Protein AF-A0A1X1EEW0-F1 (afdb_monomer_lite)

Structure (mmCIF, N/CA/C/O backbone):
data_AF-A0A1X1EEW0-F1
#
_entry.id   AF-A0A1X1EEW0-F1
#
loop_
_atom_site.group_PDB
_atom_site.id
_atom_site.type_symbol
_atom_site.label_atom_id
_atom_site.label_alt_id
_atom_site.label_comp_id
_atom_site.label_asym_id
_atom_site.label_entity_id
_atom_site.label_seq_id
_atom_site.pdbx_PDB_ins_code
_atom_site.Cartn_x
_atom_site.Cartn_y
_atom_site.Cartn_z
_atom_site.occupancy
_atom_site.B_iso_or_equiv
_atom_site.auth_seq_id
_atom_site.auth_comp_id
_atom_site.auth_asym_id
_atom_site.auth_atom_id
_atom_site.pdbx_PDB_model_num
ATOM 1 N N . MET A 1 1 ? -13.645 -18.088 -6.096 1.00 33.28 1 MET A N 1
ATOM 2 C CA . MET A 1 1 ? -12.835 -16.910 -5.722 1.00 33.28 1 MET A CA 1
ATOM 3 C C . MET A 1 1 ? -12.377 -17.102 -4.288 1.00 33.28 1 MET A C 1
ATOM 5 O O . MET A 1 1 ? -13.227 -17.157 -3.410 1.00 33.28 1 MET A O 1
ATOM 9 N N . SER A 1 2 ? -11.080 -17.311 -4.053 1.00 41.53 2 SER A N 1
ATOM 10 C CA . SER A 1 2 ? -10.529 -17.370 -2.696 1.00 41.53 2 SER A CA 1
ATOM 11 C C . SER A 1 2 ? -10.569 -15.963 -2.107 1.00 41.53 2 SER A C 1
ATOM 13 O O . SER A 1 2 ? -9.895 -15.065 -2.608 1.00 41.53 2 SER A O 1
ATOM 15 N N . GLY A 1 3 ? -11.426 -15.762 -1.108 1.00 47.09 3 GLY A N 1
ATOM 16 C CA . GLY A 1 3 ? -11.559 -14.489 -0.411 1.00 47.09 3 GLY A CA 1
ATOM 17 C C . GLY A 1 3 ? -10.236 -14.043 0.207 1.00 47.09 3 GLY A C 1
ATOM 18 O O . GLY A 1 3 ? -9.409 -14.864 0.602 1.00 47.09 3 GLY A O 1
ATOM 19 N N . PHE A 1 4 ? -10.059 -12.729 0.256 1.00 46.91 4 PHE A N 1
ATOM 20 C CA . PHE A 1 4 ? -8.953 -12.049 0.911 1.00 46.91 4 PHE A CA 1
ATOM 21 C C . PHE A 1 4 ? -8.813 -12.510 2.379 1.00 46.91 4 PHE A C 1
ATOM 23 O O . PHE A 1 4 ? -9.789 -12.466 3.123 1.00 46.91 4 PHE A O 1
ATOM 30 N N . LYS A 1 5 ? -7.619 -12.975 2.778 1.00 44.09 5 LYS A N 1
ATOM 31 C CA . LYS A 1 5 ? -7.301 -13.506 4.125 1.00 44.09 5 LYS A CA 1
ATOM 32 C C . LYS A 1 5 ? -6.293 -12.636 4.895 1.00 44.09 5 LYS A C 1
ATOM 34 O O . LYS A 1 5 ? -5.564 -13.142 5.744 1.00 44.09 5 LYS A O 1
ATOM 39 N N . GLY A 1 6 ? -6.188 -11.351 4.560 1.00 45.75 6 GLY A N 1
ATOM 40 C CA . GLY A 1 6 ? -5.309 -10.447 5.297 1.00 45.75 6 GLY A CA 1
ATOM 41 C C . GLY A 1 6 ? -5.777 -10.267 6.740 1.00 45.75 6 GLY A C 1
ATOM 42 O O . GLY A 1 6 ? -6.971 -10.323 7.028 1.00 45.75 6 GLY A O 1
ATOM 43 N N . THR A 1 7 ? -4.824 -10.053 7.644 1.00 42.72 7 THR A N 1
ATOM 44 C CA . THR A 1 7 ? -5.075 -9.618 9.022 1.00 42.72 7 THR A CA 1
ATOM 45 C C . THR A 1 7 ? -5.976 -8.383 9.018 1.00 42.72 7 THR A C 1
ATOM 47 O O . THR A 1 7 ? -5.710 -7.456 8.255 1.00 42.72 7 THR A O 1
ATOM 50 N N . GLU A 1 8 ? -7.017 -8.356 9.859 1.00 48.59 8 GLU A N 1
ATOM 51 C CA . GLU A 1 8 ? -7.816 -7.150 10.125 1.00 48.59 8 GLU A CA 1
ATOM 52 C C . GLU A 1 8 ? -6.877 -6.050 10.646 1.00 48.59 8 GLU A C 1
ATOM 54 O O . GLU A 1 8 ? -6.543 -5.977 11.828 1.00 48.59 8 GLU A O 1
ATOM 59 N N . GLY A 1 9 ? -6.327 -5.255 9.731 1.00 52.81 9 GLY A N 1
ATOM 60 C CA . GLY A 1 9 ? -5.389 -4.197 10.059 1.00 52.81 9 GLY A CA 1
ATOM 61 C C . GLY A 1 9 ? -6.091 -3.066 10.805 1.00 52.81 9 GLY A C 1
ATOM 62 O O . GLY A 1 9 ? -7.284 -2.833 10.637 1.00 52.81 9 GLY A O 1
ATOM 63 N N . ARG A 1 10 ? -5.322 -2.284 11.575 1.00 67.69 10 ARG A N 1
ATOM 64 C CA . ARG A 1 10 ? -5.762 -1.026 12.225 1.00 67.69 10 ARG A CA 1
ATOM 65 C C . ARG A 1 10 ? -6.265 0.049 11.247 1.00 67.69 10 ARG A C 1
ATOM 67 O O . ARG A 1 10 ? -6.578 1.160 11.677 1.00 67.69 10 ARG A O 1
ATOM 74 N N . TRP A 1 11 ? -6.236 -0.217 9.945 1.00 81.69 11 TRP A N 1
ATOM 75 C CA . TRP A 1 11 ? -6.501 0.765 8.911 1.00 81.69 11 TRP A CA 1
ATOM 76 C C . TRP A 1 11 ? -7.807 0.458 8.188 1.00 81.69 11 TRP A C 1
ATOM 78 O O . TRP A 1 11 ? -8.074 -0.679 7.813 1.00 81.69 11 TRP A O 1
ATOM 88 N N . ALA A 1 12 ? -8.607 1.495 7.961 1.00 83.75 12 ALA A N 1
ATOM 89 C CA . ALA A 1 12 ? -9.872 1.407 7.248 1.00 83.75 12 ALA A CA 1
ATOM 90 C C . ALA A 1 12 ? -9.750 2.020 5.850 1.00 83.75 12 ALA A C 1
ATOM 92 O O . ALA A 1 12 ? -9.022 2.993 5.645 1.00 83.75 12 ALA A O 1
ATOM 93 N N . VAL A 1 13 ? -10.497 1.474 4.891 1.00 86.19 13 VAL A N 1
ATOM 94 C CA . VAL A 1 13 ? -10.638 2.061 3.554 1.00 86.19 13 VAL A CA 1
ATOM 95 C C . VAL A 1 13 ? -11.863 2.968 3.540 1.00 86.19 13 VAL A C 1
ATOM 97 O O . VAL A 1 13 ? -12.957 2.543 3.900 1.00 86.19 13 VAL A O 1
ATOM 100 N N . VAL A 1 14 ? -11.688 4.210 3.099 1.00 88.12 14 VAL A N 1
ATOM 101 C CA . VAL A 1 14 ? -12.762 5.201 2.956 1.00 88.12 14 VAL A CA 1
ATOM 102 C C . VAL A 1 14 ? -12.731 5.840 1.573 1.00 88.12 14 VAL A C 1
ATOM 104 O O . VAL A 1 14 ? -11.727 5.775 0.857 1.00 88.12 14 VAL A O 1
ATOM 107 N N . ASP A 1 15 ? -13.838 6.464 1.186 1.00 87.94 15 ASP A N 1
ATOM 108 C CA . ASP A 1 15 ? -13.874 7.294 -0.014 1.00 87.94 15 ASP A CA 1
ATOM 109 C C . ASP A 1 15 ? -13.024 8.552 0.176 1.00 87.94 15 ASP A C 1
ATOM 111 O O . ASP A 1 15 ? -13.100 9.225 1.206 1.00 87.94 15 ASP A O 1
ATOM 115 N N . GLY A 1 16 ? -12.182 8.847 -0.817 1.00 79.25 16 GLY A N 1
ATOM 116 C CA . GLY A 1 16 ? -11.428 10.093 -0.864 1.00 79.25 16 GLY A CA 1
ATOM 117 C C . GLY A 1 16 ? -12.282 11.259 -1.364 1.00 79.25 16 GLY A C 1
ATOM 118 O O . GLY A 1 16 ? -13.346 11.075 -1.945 1.00 79.25 16 GLY A O 1
ATOM 119 N N . LEU A 1 17 ? -11.780 12.482 -1.172 1.00 72.69 17 LEU A N 1
ATOM 120 C CA . LEU A 1 17 ? -12.432 13.707 -1.662 1.00 72.69 17 LEU A CA 1
ATOM 121 C C . LEU A 1 17 ? -12.495 13.792 -3.201 1.00 72.69 17 LEU A C 1
ATOM 123 O O . LEU A 1 17 ? -13.366 14.457 -3.751 1.00 72.69 17 LEU A O 1
ATOM 127 N N . SER A 1 18 ? -11.570 13.130 -3.895 1.00 69.69 18 SER A N 1
ATOM 128 C CA . SER A 1 18 ? -11.592 12.911 -5.346 1.00 69.69 18 SER A CA 1
ATOM 129 C C . SER A 1 18 ? -11.883 11.434 -5.634 1.00 69.69 18 SER A C 1
ATOM 131 O O . SER A 1 18 ? -11.921 10.641 -4.700 1.00 69.69 18 SER A O 1
ATOM 133 N N . ALA A 1 19 ? -12.078 11.042 -6.901 1.00 67.31 19 ALA A N 1
ATOM 134 C CA . ALA A 1 19 ? -12.471 9.689 -7.346 1.00 67.31 19 ALA A CA 1
ATOM 135 C C . ALA A 1 19 ? -11.488 8.527 -7.003 1.00 67.31 19 ALA A C 1
ATOM 137 O O . ALA A 1 19 ? -11.421 7.523 -7.717 1.00 67.31 19 ALA A O 1
ATOM 138 N N . GLY A 1 20 ? -10.691 8.660 -5.943 1.00 85.00 20 GLY A N 1
ATOM 139 C CA . GLY A 1 20 ? -9.827 7.660 -5.334 1.00 85.00 20 GLY A CA 1
ATOM 140 C C . GLY A 1 20 ? -10.385 7.092 -4.022 1.00 85.00 20 GLY A C 1
ATOM 141 O O . GLY A 1 20 ? -11.417 7.513 -3.504 1.00 85.00 20 GLY A O 1
ATOM 142 N N . LYS A 1 21 ? -9.663 6.115 -3.476 1.00 89.38 21 LYS A N 1
ATOM 143 C CA . LYS A 1 21 ? -9.882 5.557 -2.134 1.00 89.38 21 LYS A CA 1
ATOM 144 C C . LYS A 1 21 ? -8.751 5.995 -1.211 1.00 89.38 21 LYS A C 1
ATOM 146 O O . LYS A 1 21 ? -7.622 6.173 -1.666 1.00 89.38 21 LYS A O 1
ATOM 151 N N . GLN A 1 22 ? -9.036 6.157 0.072 1.00 88.88 22 GLN A N 1
ATOM 152 C CA . GLN A 1 22 ? -8.045 6.488 1.092 1.00 88.88 22 GLN A CA 1
ATOM 153 C C . GLN A 1 22 ? -7.958 5.369 2.122 1.00 88.88 22 GLN A C 1
ATOM 155 O O . GLN A 1 22 ? -8.965 4.764 2.478 1.00 88.88 22 GLN A O 1
ATOM 160 N N . VAL A 1 23 ? -6.747 5.115 2.602 1.00 86.75 23 VAL A N 1
ATOM 161 C CA . VAL A 1 23 ? -6.479 4.224 3.728 1.00 86.75 23 VAL A CA 1
ATOM 162 C C . VAL A 1 23 ? -6.215 5.104 4.940 1.00 86.75 23 VAL A C 1
ATOM 164 O O . VAL A 1 23 ? -5.304 5.933 4.913 1.00 86.75 23 VAL A O 1
ATOM 167 N N . ILE A 1 24 ? -7.023 4.962 5.986 1.00 86.25 24 ILE A N 1
ATOM 168 C CA . ILE A 1 24 ? -6.944 5.779 7.196 1.00 86.25 24 ILE A CA 1
ATOM 169 C C . ILE A 1 24 ? -6.583 4.933 8.410 1.00 86.25 24 ILE A C 1
ATOM 171 O O . ILE A 1 24 ? -7.099 3.838 8.591 1.00 86.25 24 ILE A O 1
ATOM 175 N N . SER A 1 25 ? -5.724 5.472 9.265 1.00 82.50 25 SER A N 1
ATOM 176 C CA . SER A 1 25 ? -5.458 4.940 10.599 1.00 82.50 25 SER A CA 1
ATOM 177 C C . SER A 1 25 ? -6.327 5.666 11.617 1.00 82.50 25 SER A C 1
ATOM 179 O O . SER A 1 25 ? -6.366 6.904 11.626 1.00 82.50 25 SER A O 1
ATOM 181 N N . GLU A 1 26 ? -6.995 4.911 12.486 1.00 68.56 26 GLU A N 1
ATOM 182 C CA . GLU A 1 26 ? -7.629 5.465 13.680 1.00 68.56 26 GLU A CA 1
ATOM 183 C C . GLU A 1 26 ? -6.587 5.534 14.801 1.00 68.56 26 GLU A C 1
ATOM 185 O O . GLU A 1 26 ? -6.240 4.528 15.418 1.00 68.56 26 GLU A O 1
ATOM 190 N N . SER A 1 27 ? -6.038 6.729 15.049 1.00 58.47 27 SER A N 1
ATOM 191 C CA . SER A 1 27 ? -5.087 6.931 16.153 1.00 58.47 27 SER A CA 1
ATOM 192 C C . SER A 1 27 ? -5.786 7.237 17.480 1.00 58.47 27 SER A C 1
ATOM 194 O O . SER A 1 27 ? -5.202 7.020 18.537 1.00 58.47 27 SER A O 1
ATOM 196 N N . ALA A 1 28 ? -7.008 7.781 17.424 1.00 55.84 28 ALA A N 1
ATOM 197 C CA . ALA A 1 28 ? -7.866 8.122 18.559 1.00 55.84 28 ALA A CA 1
ATOM 198 C C . ALA A 1 28 ? -9.319 8.342 18.077 1.00 55.84 28 ALA A C 1
ATOM 200 O O . ALA A 1 28 ? -9.526 8.612 16.887 1.00 55.84 28 ALA A O 1
ATOM 201 N N . PRO A 1 29 ? -10.333 8.304 18.966 1.00 55.75 29 PRO A N 1
ATOM 202 C CA . PRO A 1 29 ? -11.711 8.618 18.595 1.00 55.75 29 PRO A CA 1
ATOM 203 C C . PRO A 1 29 ? -11.791 9.992 17.915 1.00 55.75 29 PRO A C 1
ATOM 205 O O . PRO A 1 29 ? -11.339 10.989 18.473 1.00 55.75 29 PRO A O 1
ATOM 208 N N . LYS A 1 30 ? -12.378 10.043 16.711 1.00 63.22 30 LYS A N 1
ATOM 209 C CA . LYS A 1 30 ? -12.527 11.247 15.861 1.00 63.22 30 LYS A CA 1
ATOM 210 C C . LYS A 1 30 ? -11.240 11.798 15.222 1.00 63.22 30 LYS A C 1
ATOM 212 O O . LYS A 1 30 ? -11.327 12.786 14.498 1.00 63.22 30 LYS A O 1
ATOM 217 N N . VAL A 1 31 ? -10.080 11.159 15.401 1.00 62.41 31 VAL A N 1
ATOM 218 C CA . VAL A 1 31 ? -8.837 11.528 14.700 1.00 62.41 31 VAL A CA 1
ATOM 219 C C . VAL A 1 31 ? -8.508 10.465 13.658 1.00 62.41 31 VAL A C 1
ATOM 221 O O . VAL A 1 31 ? -8.120 9.344 13.986 1.00 62.41 31 VAL A O 1
ATOM 224 N N . ARG A 1 32 ? -8.666 10.833 12.383 1.00 72.38 32 ARG A N 1
ATOM 225 C CA . ARG A 1 32 ? -8.345 9.985 11.228 1.00 72.38 32 ARG A CA 1
ATOM 226 C C . ARG A 1 32 ? -7.088 10.515 10.556 1.00 72.38 32 ARG A C 1
ATOM 228 O O . ARG A 1 32 ? -7.071 11.659 10.106 1.00 72.38 32 ARG A O 1
ATOM 235 N N . ARG A 1 33 ? -6.047 9.689 10.461 1.00 79.81 33 ARG A N 1
ATOM 236 C CA . AR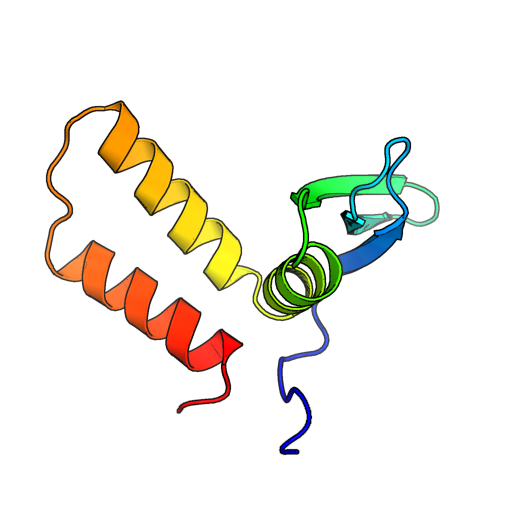G A 1 33 ? -4.828 10.023 9.711 1.00 79.81 33 ARG A CA 1
ATOM 237 C C . ARG A 1 33 ? -4.854 9.315 8.365 1.00 79.81 33 ARG A C 1
ATOM 239 O O . ARG A 1 33 ? -4.957 8.095 8.336 1.00 79.81 33 ARG A O 1
ATOM 246 N N . ASN A 1 34 ? -4.722 10.065 7.271 1.00 84.31 34 ASN A N 1
ATOM 247 C CA . ASN A 1 34 ? -4.530 9.477 5.946 1.00 84.31 34 ASN A CA 1
ATOM 248 C C . ASN A 1 34 ? -3.133 8.841 5.866 1.00 84.31 34 ASN A C 1
ATOM 250 O O . ASN A 1 34 ? -2.131 9.503 6.140 1.00 84.31 34 ASN A O 1
ATOM 254 N N . ILE A 1 35 ? -3.100 7.553 5.542 1.00 84.31 35 ILE A N 1
ATOM 255 C CA . ILE A 1 35 ? -1.898 6.725 5.433 1.00 84.31 35 ILE A CA 1
ATOM 256 C C . ILE A 1 35 ? -1.504 6.540 3.967 1.00 84.31 35 ILE A C 1
ATOM 258 O O . ILE A 1 35 ? -0.326 6.624 3.633 1.00 84.31 35 ILE A O 1
ATOM 262 N N . ALA A 1 36 ? -2.480 6.321 3.085 1.00 85.38 36 ALA A N 1
ATOM 263 C CA . ALA A 1 36 ? -2.251 6.166 1.654 1.00 85.38 36 ALA A CA 1
ATOM 264 C C . ALA A 1 36 ? -3.479 6.597 0.847 1.00 85.38 36 ALA A C 1
ATOM 266 O O . ALA A 1 36 ? -4.620 6.431 1.2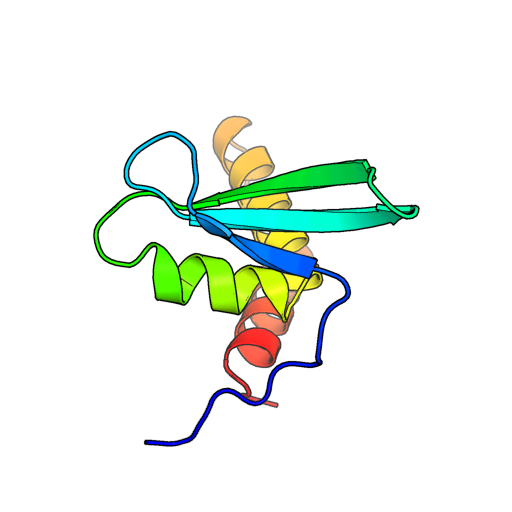78 1.00 85.38 36 ALA A O 1
ATOM 267 N N . SER A 1 37 ? -3.252 7.103 -0.366 1.00 88.62 37 SER A N 1
ATOM 268 C CA . SER A 1 37 ? -4.314 7.427 -1.324 1.00 88.62 37 SER A CA 1
ATOM 269 C C . SER A 1 37 ? -4.142 6.592 -2.590 1.00 88.62 37 SER A C 1
ATOM 271 O O . SER A 1 37 ? -3.073 6.575 -3.191 1.00 88.62 37 SER A O 1
ATOM 273 N N . CYS A 1 38 ? -5.199 5.890 -2.989 1.00 87.69 38 CYS A N 1
ATOM 274 C CA . CYS A 1 38 ? -5.221 4.991 -4.136 1.00 87.69 38 CYS A CA 1
ATOM 275 C C . CYS A 1 38 ? -6.089 5.582 -5.251 1.00 87.69 38 CYS A C 1
ATOM 277 O O . CYS A 1 38 ? -7.298 5.757 -5.086 1.00 87.69 38 CYS A O 1
ATOM 279 N N . GLY A 1 39 ? -5.476 5.868 -6.400 1.00 87.12 39 GLY A N 1
ATOM 280 C CA . GLY A 1 39 ? -6.157 6.326 -7.612 1.00 87.12 39 GLY A CA 1
ATOM 281 C C . GLY A 1 39 ? -6.315 5.230 -8.672 1.00 87.12 39 GLY A C 1
ATOM 282 O O . GLY A 1 39 ? -5.834 4.107 -8.518 1.00 87.12 39 GLY A O 1
ATOM 283 N N . GLY A 1 40 ? -6.977 5.578 -9.778 1.00 86.81 40 GLY A N 1
ATOM 284 C CA . GLY A 1 40 ? -7.048 4.733 -10.972 1.00 86.81 40 GLY A CA 1
ATOM 285 C C . GLY A 1 40 ? -8.052 3.567 -10.908 1.00 86.81 40 GLY A C 1
ATOM 286 O O . GLY A 1 40 ? -8.847 3.463 -9.970 1.00 86.81 40 GLY A O 1
ATOM 287 N N . PRO A 1 41 ? -8.037 2.680 -11.922 1.00 86.19 41 PRO A N 1
ATOM 288 C CA . PRO A 1 41 ? -9.069 1.659 -12.135 1.00 86.19 41 PRO A CA 1
ATOM 289 C C . PRO A 1 41 ? -9.073 0.531 -11.093 1.00 86.19 41 PRO A C 1
ATOM 291 O O . PRO A 1 41 ? -10.080 -0.151 -10.945 1.00 86.19 41 PRO A O 1
ATOM 294 N N . LYS A 1 42 ? -7.975 0.336 -10.349 1.00 87.75 42 LYS A N 1
ATOM 295 C CA 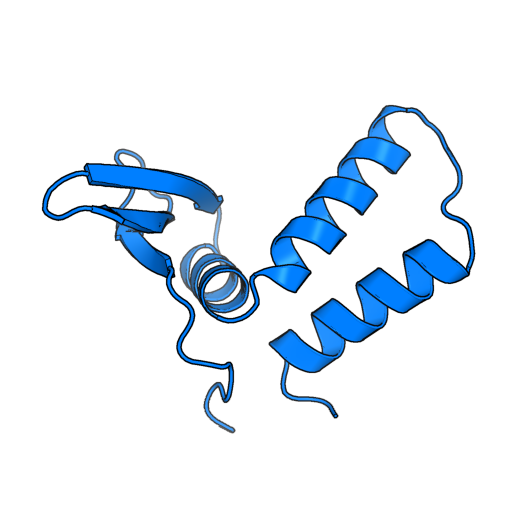. LYS A 1 42 ? -7.852 -0.692 -9.295 1.00 87.75 42 LYS A CA 1
ATOM 296 C C . LYS A 1 42 ? -7.804 -0.107 -7.878 1.00 87.75 42 LYS A C 1
ATOM 298 O O . LYS A 1 42 ? -7.361 -0.779 -6.950 1.00 87.75 42 LYS A O 1
ATOM 303 N N . ARG A 1 43 ? -8.260 1.139 -7.697 1.00 88.62 43 ARG A N 1
ATOM 304 C CA . ARG A 1 43 ? -8.180 1.876 -6.422 1.00 88.62 43 ARG A CA 1
ATOM 305 C C . ARG A 1 43 ? -8.730 1.116 -5.212 1.00 88.62 43 ARG A C 1
ATOM 307 O O . ARG A 1 43 ? -8.116 1.157 -4.156 1.00 88.62 43 ARG A O 1
ATOM 314 N N . GLU A 1 44 ? -9.853 0.416 -5.370 1.00 87.69 44 GLU A N 1
ATOM 315 C CA . GLU A 1 44 ? -10.504 -0.354 -4.299 1.00 87.69 44 GLU A CA 1
ATOM 316 C C . GLU A 1 44 ? -9.661 -1.536 -3.856 1.00 87.69 44 GLU A C 1
ATOM 318 O O . GLU A 1 44 ? -9.368 -1.689 -2.673 1.00 87.69 44 GLU A O 1
ATOM 323 N N . HIS A 1 45 ? -9.221 -2.330 -4.826 1.00 86.31 45 HIS A N 1
ATOM 324 C CA . HIS A 1 45 ? -8.388 -3.491 -4.574 1.00 86.31 45 HIS A CA 1
ATOM 325 C C . HIS A 1 45 ? -7.052 -3.097 -3.933 1.00 86.31 45 HIS A C 1
ATOM 327 O O . HIS A 1 45 ? -6.645 -3.690 -2.938 1.00 86.31 45 HIS A O 1
ATOM 333 N N . ASN A 1 46 ? -6.405 -2.049 -4.449 1.00 86.25 46 ASN A N 1
ATOM 334 C CA . ASN A 1 46 ? -5.132 -1.568 -3.918 1.00 86.25 46 ASN A CA 1
ATOM 335 C C . ASN A 1 46 ? -5.276 -1.025 -2.489 1.00 86.25 46 ASN A C 1
ATOM 337 O O . ASN A 1 46 ? -4.452 -1.337 -1.633 1.00 86.25 46 ASN A O 1
ATOM 341 N N . ALA A 1 47 ? -6.333 -0.254 -2.209 1.00 87.00 47 ALA A N 1
ATOM 342 C CA . ALA A 1 47 ? -6.585 0.259 -0.866 1.00 87.00 47 ALA A CA 1
ATOM 343 C C . ALA A 1 47 ? -6.872 -0.873 0.131 1.00 87.00 47 ALA A C 1
ATOM 345 O O . ALA A 1 47 ? -6.354 -0.838 1.244 1.00 87.00 47 ALA A O 1
ATOM 346 N N . ALA A 1 48 ? -7.636 -1.894 -0.274 1.00 85.44 48 ALA A N 1
ATOM 347 C CA . ALA A 1 48 ? -7.908 -3.067 0.555 1.00 85.44 48 ALA A CA 1
ATOM 348 C C . ALA A 1 48 ? -6.631 -3.863 0.873 1.00 85.44 48 ALA A C 1
ATOM 350 O O . ALA A 1 48 ? -6.412 -4.227 2.026 1.00 85.44 48 ALA A O 1
ATOM 351 N N . LEU A 1 49 ? -5.761 -4.072 -0.122 1.00 83.56 49 LEU A N 1
ATOM 352 C CA . LEU A 1 49 ? -4.465 -4.729 0.078 1.00 83.56 49 LEU A CA 1
ATOM 353 C C . LEU A 1 49 ? -3.588 -3.967 1.076 1.00 83.56 49 LEU A C 1
ATOM 355 O O . LEU A 1 49 ? -3.041 -4.567 1.997 1.00 83.56 49 LEU A O 1
ATOM 359 N N . ILE A 1 50 ? -3.479 -2.645 0.919 1.00 84.62 50 ILE A N 1
ATOM 360 C CA . ILE A 1 50 ? -2.671 -1.797 1.805 1.00 84.62 50 ILE A CA 1
ATOM 361 C C . ILE A 1 50 ? -3.242 -1.777 3.229 1.00 84.62 50 ILE A C 1
ATOM 363 O O . ILE A 1 50 ? -2.485 -1.865 4.191 1.00 84.62 50 ILE A O 1
ATOM 367 N N . ALA A 1 51 ? -4.565 -1.675 3.378 1.00 82.12 51 ALA A N 1
ATOM 368 C CA . ALA A 1 51 ? -5.217 -1.604 4.685 1.00 82.12 51 ALA A CA 1
ATOM 369 C C . ALA A 1 51 ? -4.973 -2.855 5.545 1.00 82.12 51 ALA A C 1
ATOM 371 O O . ALA A 1 51 ? -4.852 -2.759 6.765 1.00 82.12 51 ALA A O 1
ATOM 372 N N . ALA A 1 52 ? -4.873 -4.019 4.911 1.00 78.50 52 ALA A N 1
ATOM 373 C CA . ALA A 1 52 ? -4.758 -5.296 5.603 1.00 78.50 52 ALA A CA 1
ATOM 374 C C . ALA A 1 52 ? -3.336 -5.887 5.625 1.00 78.50 52 ALA A C 1
ATOM 376 O O . ALA A 1 52 ? -3.096 -6.894 6.296 1.00 78.50 52 ALA A O 1
ATOM 377 N N . ALA A 1 53 ? -2.383 -5.237 4.956 1.00 81.94 53 ALA A N 1
ATOM 378 C CA . ALA A 1 53 ? -0.959 -5.537 5.053 1.00 81.94 53 ALA A CA 1
ATOM 379 C C . ALA A 1 53 ? -0.150 -4.235 5.210 1.00 81.94 53 ALA A C 1
ATOM 381 O O . ALA A 1 53 ? 0.383 -3.720 4.227 1.00 81.94 53 ALA A O 1
ATOM 382 N N . PRO A 1 54 ? -0.028 -3.682 6.431 1.00 78.00 54 PRO A N 1
ATOM 383 C CA . PRO A 1 54 ? 0.784 -2.492 6.689 1.00 78.00 54 PRO A CA 1
ATOM 384 C C . PRO A 1 54 ? 2.223 -2.592 6.175 1.00 78.00 54 PRO A C 1
ATOM 386 O O . PRO A 1 54 ? 2.768 -1.628 5.639 1.00 78.00 54 PRO A O 1
ATOM 389 N N . GLU A 1 55 ? 2.811 -3.784 6.256 1.00 80.50 55 GLU A N 1
ATOM 390 C CA . GLU A 1 55 ? 4.169 -4.061 5.791 1.00 80.50 55 GLU A CA 1
ATOM 391 C C . GLU A 1 55 ? 4.296 -3.938 4.261 1.00 80.50 55 GLU A C 1
ATOM 393 O O . GLU A 1 55 ? 5.375 -3.640 3.750 1.00 80.50 55 GLU A O 1
ATOM 398 N N . LEU A 1 56 ? 3.195 -4.113 3.513 1.00 83.19 56 LEU A N 1
ATOM 399 C CA . LEU A 1 56 ? 3.167 -3.884 2.067 1.00 83.19 56 LEU A CA 1
ATOM 400 C C . LEU A 1 56 ? 3.394 -2.407 1.743 1.00 83.19 56 LEU A C 1
ATOM 402 O O . LEU A 1 56 ? 4.115 -2.094 0.799 1.00 83.19 56 LEU A O 1
ATOM 406 N N . LEU A 1 57 ? 2.804 -1.496 2.520 1.00 83.25 57 LEU A N 1
ATOM 407 C CA . LEU A 1 57 ? 3.000 -0.067 2.302 1.00 83.25 57 LEU A CA 1
ATOM 408 C C . LEU A 1 57 ? 4.451 0.340 2.555 1.00 83.25 57 LEU A C 1
ATOM 410 O O . LEU A 1 57 ? 5.022 1.078 1.758 1.00 83.25 57 LEU A O 1
ATOM 414 N N . GLU A 1 58 ? 5.058 -0.159 3.632 1.00 81.94 58 GLU A N 1
ATOM 415 C CA . GLU A 1 58 ? 6.465 0.108 3.949 1.00 81.94 58 GLU A CA 1
ATOM 416 C C . GLU A 1 58 ? 7.400 -0.396 2.846 1.00 81.94 58 GLU A C 1
ATOM 418 O O . GLU A 1 58 ? 8.295 0.331 2.413 1.00 81.94 58 GLU A O 1
ATOM 423 N N . ALA A 1 59 ? 7.151 -1.606 2.337 1.00 83.56 59 ALA A N 1
ATOM 424 C CA . ALA A 1 59 ? 7.893 -2.168 1.214 1.00 83.56 59 ALA A CA 1
ATOM 425 C C . ALA A 1 59 ? 7.762 -1.313 -0.057 1.00 83.56 59 ALA A C 1
ATOM 427 O O . ALA A 1 59 ? 8.763 -1.025 -0.714 1.00 83.56 59 ALA A O 1
ATOM 428 N N . LEU A 1 60 ? 6.546 -0.866 -0.388 1.00 83.50 60 LEU A N 1
ATOM 429 C CA . LEU A 1 60 ? 6.306 0.000 -1.544 1.00 83.50 60 LEU A CA 1
ATOM 430 C C . LEU A 1 60 ? 7.010 1.354 -1.399 1.00 83.50 60 LEU A C 1
ATOM 432 O O . LEU A 1 60 ? 7.642 1.799 -2.353 1.00 83.50 60 LEU A O 1
ATOM 436 N N . LEU A 1 61 ? 6.956 1.975 -0.216 1.00 84.31 61 LEU A N 1
ATOM 437 C CA . LEU A 1 61 ? 7.628 3.249 0.062 1.00 84.31 61 LEU A CA 1
ATOM 438 C C . LEU A 1 61 ? 9.152 3.129 -0.047 1.00 84.31 61 LEU A C 1
ATOM 440 O O . LEU A 1 61 ? 9.802 4.002 -0.630 1.00 84.31 61 LEU A O 1
ATOM 444 N N . LEU A 1 62 ? 9.718 2.040 0.483 1.00 83.44 62 LEU A N 1
ATOM 445 C CA . LEU A 1 62 ? 11.141 1.735 0.357 1.00 83.44 62 LEU A CA 1
ATOM 446 C C . LEU A 1 62 ? 11.533 1.581 -1.115 1.00 83.44 62 LEU A C 1
ATOM 448 O O . LEU A 1 62 ? 12.518 2.178 -1.548 1.00 83.44 62 LEU A O 1
ATOM 452 N N . PHE A 1 63 ? 10.738 0.834 -1.884 1.00 83.25 63 PHE A N 1
ATOM 453 C CA . PHE A 1 63 ? 10.954 0.636 -3.313 1.00 83.25 63 PHE A CA 1
ATOM 454 C C . PHE A 1 63 ? 10.957 1.973 -4.063 1.00 83.25 63 PHE A C 1
ATOM 456 O O . PHE A 1 63 ? 11.936 2.278 -4.745 1.00 83.25 63 PHE A O 1
ATOM 463 N N . THR A 1 64 ? 9.922 2.805 -3.884 1.00 81.88 64 THR A N 1
ATOM 464 C CA . THR A 1 64 ? 9.825 4.118 -4.547 1.00 81.88 64 THR A CA 1
ATOM 465 C C . THR A 1 64 ? 10.984 5.039 -4.179 1.00 81.88 64 THR A C 1
ATOM 467 O O . THR A 1 64 ? 11.606 5.621 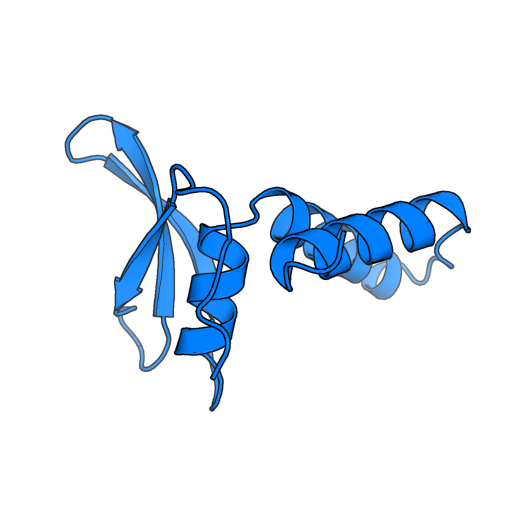-5.065 1.00 81.88 64 THR A O 1
ATOM 470 N N . SER A 1 65 ? 11.350 5.098 -2.895 1.00 83.50 65 SER A N 1
ATOM 471 C CA . SER A 1 65 ? 12.464 5.921 -2.409 1.00 83.50 65 SER A CA 1
ATOM 472 C C . SER A 1 65 ? 13.797 5.520 -3.049 1.00 83.50 65 SER A C 1
ATOM 474 O O . SER A 1 65 ? 14.565 6.372 -3.494 1.00 83.50 65 SER A O 1
ATOM 476 N N . LYS A 1 66 ? 14.062 4.212 -3.171 1.00 81.00 66 LYS A N 1
ATOM 477 C CA . LYS A 1 66 ? 15.275 3.706 -3.827 1.00 81.00 66 LYS A CA 1
ATOM 478 C C . LYS A 1 66 ? 15.279 3.988 -5.327 1.00 81.00 66 LYS A C 1
ATOM 480 O O . LYS A 1 66 ? 16.318 4.392 -5.846 1.00 81.00 66 LYS A O 1
ATOM 485 N N . THR A 1 67 ? 14.137 3.839 -6.003 1.00 80.00 67 THR A N 1
ATOM 486 C CA . THR A 1 67 ? 14.029 4.150 -7.435 1.00 80.00 67 THR A CA 1
ATOM 487 C C . THR A 1 67 ? 14.205 5.637 -7.737 1.00 80.00 67 THR A C 1
ATOM 489 O O . THR A 1 67 ? 14.905 5.970 -8.687 1.00 80.00 67 THR A O 1
ATOM 492 N N . GLU A 1 68 ? 13.644 6.534 -6.922 1.00 80.12 68 GLU A N 1
ATOM 493 C CA . GLU A 1 68 ? 13.782 7.990 -7.098 1.00 80.12 68 GLU A CA 1
ATOM 494 C C . GLU A 1 68 ? 15.224 8.463 -6.898 1.00 80.12 68 GLU A C 1
ATOM 496 O O . GLU A 1 68 ? 15.697 9.359 -7.590 1.00 80.12 68 GLU A O 1
ATOM 501 N N . GLN A 1 69 ? 15.944 7.827 -5.977 1.00 80.12 69 GLN A N 1
ATOM 502 C CA . GLN A 1 69 ? 17.342 8.134 -5.691 1.00 80.12 69 GLN A CA 1
ATOM 503 C C . GLN A 1 69 ? 18.327 7.444 -6.655 1.00 80.12 69 GLN A C 1
ATOM 505 O O . GLN A 1 69 ? 19.538 7.590 -6.497 1.00 80.12 69 GLN A O 1
ATOM 510 N N . GLY A 1 70 ? 17.838 6.672 -7.634 1.00 78.44 70 GLY A N 1
ATOM 511 C CA . GLY A 1 70 ? 18.680 5.940 -8.586 1.00 78.44 70 GLY A CA 1
ATOM 512 C C . GLY A 1 70 ? 19.497 4.802 -7.959 1.00 78.44 70 GLY A C 1
ATOM 513 O O . GLY A 1 70 ? 20.461 4.334 -8.565 1.00 78.44 70 GLY A O 1
ATOM 514 N N . PHE A 1 71 ? 19.140 4.348 -6.754 1.00 77.06 71 PHE A N 1
ATOM 515 C CA . PHE A 1 71 ? 19.833 3.252 -6.083 1.00 77.06 71 PHE A CA 1
ATOM 516 C C . PHE A 1 71 ? 19.311 1.894 -6.547 1.00 77.06 71 PHE A C 1
ATOM 518 O O . PHE A 1 71 ? 18.107 1.649 -6.622 1.00 77.06 71 PHE A O 1
ATOM 525 N N . VAL A 1 72 ? 20.241 0.964 -6.764 1.00 78.50 72 VAL A N 1
ATOM 526 C CA . VAL A 1 72 ? 19.919 -0.451 -6.954 1.00 78.50 72 VAL A CA 1
ATOM 527 C C . VAL A 1 72 ? 19.537 -1.047 -5.599 1.00 78.50 72 VAL A C 1
ATOM 529 O O . VAL A 1 72 ? 20.298 -0.958 -4.634 1.00 78.50 72 VAL A O 1
ATOM 532 N N . MET A 1 73 ? 18.349 -1.648 -5.519 1.00 78.62 73 MET A N 1
ATOM 533 C CA . MET A 1 73 ? 17.942 -2.414 -4.341 1.00 78.62 73 MET A CA 1
ATOM 534 C C . MET A 1 73 ? 18.861 -3.618 -4.149 1.00 78.62 73 MET A C 1
ATOM 536 O O . MET A 1 73 ? 19.145 -4.352 -5.095 1.00 78.62 73 MET A O 1
ATOM 540 N N . ASN A 1 74 ? 19.317 -3.829 -2.916 1.00 84.06 74 ASN A N 1
ATOM 541 C CA . ASN A 1 74 ? 20.052 -5.041 -2.576 1.00 84.06 74 ASN A CA 1
ATOM 542 C C . ASN A 1 74 ? 19.082 -6.236 -2.467 1.00 84.06 74 ASN A C 1
ATOM 544 O O . ASN A 1 74 ? 17.862 -6.069 -2.383 1.00 84.06 74 ASN A O 1
ATOM 548 N N . GLN A 1 75 ? 19.626 -7.454 -2.436 1.00 83.38 75 GLN A N 1
ATOM 549 C CA . GLN A 1 75 ? 18.811 -8.670 -2.367 1.00 83.38 75 GLN A CA 1
ATOM 550 C C . GLN A 1 75 ? 17.915 -8.715 -1.115 1.00 83.38 75 GLN A C 1
ATOM 552 O O . GLN A 1 75 ? 16.772 -9.149 -1.200 1.00 83.38 75 GLN A O 1
ATOM 557 N N . SER A 1 76 ? 18.386 -8.186 0.020 1.00 85.06 76 SER A N 1
ATOM 558 C CA . SER A 1 76 ? 17.617 -8.140 1.272 1.00 85.06 76 SER A CA 1
ATOM 559 C C . SER A 1 76 ? 16.367 -7.258 1.164 1.00 85.06 76 SER A C 1
ATOM 561 O O . SER A 1 76 ? 15.298 -7.636 1.643 1.00 85.06 76 SER A O 1
ATOM 563 N N . ASP A 1 77 ? 16.470 -6.104 0.503 1.00 82.19 77 ASP A N 1
ATOM 564 C CA . ASP A 1 77 ? 15.343 -5.201 0.259 1.00 82.19 77 ASP A CA 1
ATOM 565 C C . ASP A 1 77 ? 14.322 -5.849 -0.688 1.00 82.19 77 ASP A C 1
ATOM 567 O O . ASP A 1 77 ? 13.112 -5.767 -0.457 1.00 82.19 77 ASP A O 1
ATOM 571 N N . ILE A 1 78 ? 14.804 -6.564 -1.711 1.00 82.12 78 ILE A N 1
ATOM 572 C CA . ILE A 1 78 ? 13.963 -7.332 -2.639 1.00 82.12 78 ILE A CA 1
ATOM 573 C C . ILE A 1 78 ? 13.206 -8.437 -1.896 1.00 82.12 78 ILE A C 1
ATOM 575 O O . ILE A 1 78 ? 12.001 -8.599 -2.099 1.00 82.12 78 ILE A O 1
ATOM 579 N N . ASP A 1 79 ? 13.884 -9.181 -1.025 1.00 86.06 79 ASP A N 1
ATOM 580 C CA . ASP A 1 79 ? 13.282 -10.284 -0.274 1.00 86.06 79 ASP A CA 1
ATOM 581 C C . ASP A 1 79 ? 12.210 -9.777 0.701 1.00 86.06 79 ASP A C 1
ATOM 583 O O . ASP A 1 79 ? 11.128 -10.362 0.781 1.00 86.06 79 ASP A O 1
ATOM 587 N N . LYS A 1 80 ? 12.442 -8.632 1.361 1.00 82.31 80 LYS A N 1
ATOM 588 C CA . LYS A 1 80 ? 11.430 -7.959 2.195 1.00 82.31 80 LYS A CA 1
ATOM 589 C C . LYS A 1 80 ? 10.200 -7.555 1.387 1.00 82.31 80 LYS A C 1
ATOM 591 O O . LYS A 1 80 ? 9.077 -7.822 1.815 1.00 82.31 80 LYS A O 1
ATOM 596 N N . CYS A 1 81 ? 10.397 -6.965 0.208 1.00 81.75 81 CYS A N 1
ATOM 597 C CA . CYS A 1 81 ? 9.285 -6.587 -0.663 1.00 81.75 81 CYS A CA 1
ATOM 598 C C . CYS A 1 81 ? 8.483 -7.812 -1.116 1.00 81.75 81 CYS A C 1
ATOM 600 O O . CYS A 1 81 ? 7.254 -7.809 -1.049 1.00 81.75 81 CYS A O 1
ATOM 602 N N . LYS A 1 82 ? 9.164 -8.887 -1.527 1.00 82.56 82 LYS A N 1
ATOM 603 C CA . LYS A 1 82 ? 8.517 -10.141 -1.935 1.00 82.56 82 LYS A CA 1
ATOM 604 C C . LYS A 1 82 ? 7.722 -10.774 -0.798 1.00 82.56 82 LYS A C 1
ATOM 606 O O . LYS A 1 82 ? 6.588 -11.181 -1.029 1.00 82.56 82 LYS A O 1
ATOM 611 N N . ALA A 1 83 ? 8.279 -10.827 0.410 1.00 82.81 83 ALA A N 1
ATOM 612 C CA . ALA A 1 83 ? 7.593 -11.372 1.577 1.00 82.81 83 ALA A CA 1
ATOM 613 C C . ALA A 1 83 ? 6.336 -10.561 1.933 1.00 82.81 83 ALA A C 1
ATOM 615 O O . ALA A 1 83 ? 5.277 -11.141 2.175 1.00 82.81 83 ALA A O 1
ATOM 616 N N . ALA A 1 84 ? 6.422 -9.226 1.896 1.00 80.31 84 ALA A N 1
ATOM 617 C CA . ALA A 1 84 ? 5.281 -8.347 2.147 1.00 80.31 84 ALA A CA 1
ATOM 618 C C . ALA A 1 84 ? 4.165 -8.531 1.101 1.00 80.31 84 ALA A C 1
ATOM 620 O O . ALA A 1 84 ? 2.989 -8.613 1.455 1.00 80.31 84 ALA A O 1
ATOM 621 N N . ILE A 1 85 ? 4.528 -8.674 -0.179 1.00 78.50 85 ILE A N 1
ATOM 622 C CA . ILE A 1 85 ? 3.580 -8.962 -1.267 1.00 78.50 85 ILE A CA 1
ATOM 623 C C . ILE A 1 85 ? 2.950 -10.348 -1.098 1.00 78.50 85 ILE A C 1
ATOM 625 O O . ILE A 1 85 ? 1.732 -10.476 -1.202 1.00 78.50 85 ILE A O 1
ATOM 629 N N . ALA A 1 86 ? 3.747 -11.384 -0.824 1.00 78.25 86 ALA A N 1
ATOM 630 C C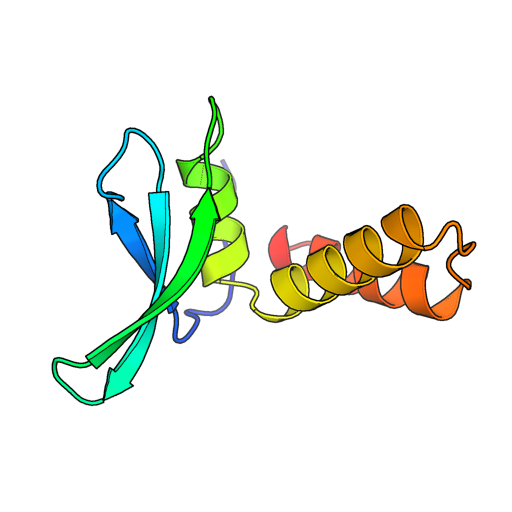A . ALA A 1 86 ? 3.254 -12.748 -0.644 1.00 78.25 86 ALA A CA 1
ATOM 631 C C . ALA A 1 86 ? 2.225 -12.815 0.495 1.00 78.25 86 ALA A C 1
ATOM 633 O O . ALA A 1 86 ? 1.109 -13.293 0.288 1.00 78.25 86 ALA A O 1
ATOM 634 N N . LYS A 1 87 ? 2.544 -12.199 1.641 1.00 75.00 87 LYS A N 1
ATOM 635 C CA . LYS A 1 87 ? 1.637 -12.076 2.789 1.00 75.00 87 LYS A CA 1
ATOM 636 C C . LYS A 1 87 ? 0.349 -11.330 2.430 1.00 75.00 87 LYS A C 1
ATOM 638 O O . LYS A 1 87 ? -0.731 -11.797 2.778 1.00 75.00 87 LYS A O 1
ATOM 643 N N . ALA A 1 88 ? 0.441 -10.217 1.700 1.00 72.94 88 ALA A N 1
ATOM 644 C CA . ALA A 1 88 ? -0.732 -9.449 1.274 1.00 72.94 88 ALA A CA 1
ATOM 645 C C . ALA A 1 88 ? -1.641 -10.223 0.302 1.00 72.94 88 ALA A C 1
ATOM 647 O O . ALA A 1 88 ? -2.856 -10.038 0.307 1.00 72.94 88 ALA A O 1
ATOM 648 N N . LEU A 1 89 ? -1.066 -11.109 -0.515 1.00 74.38 89 LEU A N 1
ATOM 649 C CA . LEU A 1 89 ? -1.802 -11.979 -1.434 1.00 74.38 89 LEU A CA 1
ATOM 650 C C . LEU A 1 89 ? -2.298 -13.281 -0.777 1.00 74.38 89 LEU A C 1
ATOM 652 O O . LEU A 1 89 ? -3.043 -14.025 -1.410 1.00 74.38 89 LEU A O 1
ATOM 656 N N . GLY A 1 90 ? -1.922 -13.553 0.478 1.00 69.56 90 GLY A N 1
ATOM 657 C CA . GLY A 1 90 ? -2.256 -14.795 1.183 1.00 69.56 90 GLY A CA 1
ATOM 658 C C . GLY A 1 90 ? -1.444 -16.014 0.731 1.00 69.56 90 GLY A C 1
ATOM 659 O O . GLY A 1 90 ? -1.858 -17.146 0.980 1.00 69.56 90 GLY A O 1
ATOM 660 N N . ASN A 1 91 ? -0.308 -15.790 0.066 1.00 62.62 91 ASN A N 1
ATOM 661 C CA . ASN A 1 91 ? 0.659 -16.826 -0.275 1.00 62.62 91 ASN A CA 1
ATOM 662 C C . ASN A 1 91 ? 1.673 -16.909 0.877 1.00 62.62 91 ASN A C 1
ATOM 664 O O . ASN A 1 91 ? 2.424 -15.958 1.100 1.00 62.62 91 ASN A O 1
ATOM 668 N N . HIS A 1 92 ? 1.655 -18.013 1.626 1.00 54.66 92 HIS A N 1
ATOM 669 C CA . HIS A 1 92 ? 2.565 -18.286 2.745 1.00 54.66 92 HIS A CA 1
ATOM 670 C C . HIS A 1 92 ? 3.522 -19.418 2.388 1.00 54.66 92 HIS A C 1
ATOM 672 O O . HIS A 1 92 ? 3.040 -20.406 1.789 1.00 54.66 92 HIS A O 1
#

Sequence (92 aa):
MSGFKGTEGRWAVVDGLSAGKQVISESAPKVRRNIASCGGPKREHNAALIAAAPELLEALLLFTSKTEQGFVMNQSDIDKCKAAIAKALGNH

InterPro domains:
  IPR059809 Salmonella phage P22 protein Y8K6 [PF27050] (5-91)

Organism: NCBI:txid665914

Radius of gyration: 14.2 Å; chains: 1; bounding box: 34×32×31 Å

Secondary structure (DSSP, 8-state):
---------SEEEEE-SSSSEEEEEEEETTEEEEEEEE-STTHHHHHHHHHH-HHHHHHHHHHHHHHHTTPPPPHHHHHHHHHHHHHHHT--

pLDDT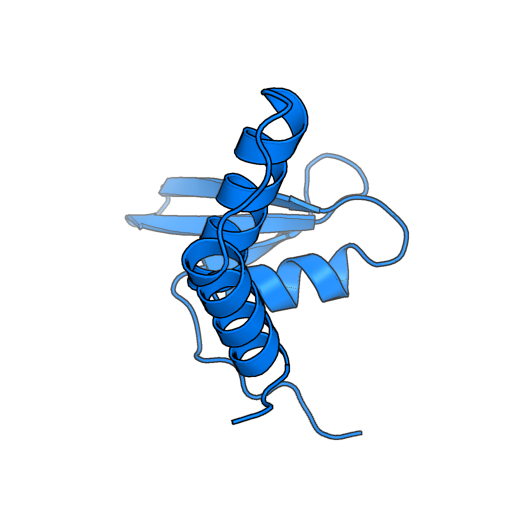: mean 76.47, std 13.09, range [33.28, 89.38]

Foldseek 3Di:
DPDFDFAQAQWDWDDDPDRAIFIWHPPDVPDTDTDDIADDDCRPVVSLLCRRQVLLSVLVVVVVVCVVVVHDDDPVSVVSNVVSVCNSRVND